Protein AF-A0A2Z3GZR6-F1 (afdb_monomer)

Structure (mmCIF, N/CA/C/O backbone):
data_AF-A0A2Z3GZR6-F1
#
_entry.id   AF-A0A2Z3GZR6-F1
#
loop_
_atom_site.group_PDB
_atom_site.id
_atom_site.type_symbol
_atom_site.label_atom_id
_atom_site.label_alt_id
_atom_site.label_comp_id
_atom_site.label_asym_id
_atom_site.label_entity_id
_atom_site.label_seq_id
_atom_site.pdbx_PDB_ins_code
_atom_site.Cartn_x
_atom_site.Cartn_y
_atom_site.Cartn_z
_atom_site.occupancy
_atom_site.B_iso_or_equiv
_atom_site.auth_seq_id
_atom_site.auth_comp_id
_atom_site.auth_asym_id
_atom_site.auth_atom_id
_atom_site.pdbx_PDB_model_num
ATOM 1 N N . MET A 1 1 ? -7.596 14.899 -12.005 1.00 49.66 1 MET A N 1
ATOM 2 C CA . MET A 1 1 ? -7.681 13.789 -11.028 1.00 49.66 1 MET A CA 1
ATOM 3 C C . MET A 1 1 ? -6.407 13.834 -10.214 1.00 49.66 1 MET A C 1
ATOM 5 O O . MET A 1 1 ? -5.399 14.215 -10.781 1.00 49.66 1 MET A O 1
ATOM 9 N N . SER A 1 2 ? -6.438 13.557 -8.915 1.00 60.50 2 SER A N 1
ATOM 10 C CA . SER A 1 2 ? -5.210 13.517 -8.112 1.00 60.50 2 SER A CA 1
ATOM 11 C C . SER A 1 2 ? -4.447 12.236 -8.436 1.00 60.50 2 SER A C 1
ATOM 13 O O . SER A 1 2 ? -5.013 11.153 -8.305 1.00 60.50 2 SER A O 1
ATOM 15 N N . HIS A 1 3 ? -3.197 12.348 -8.881 1.00 85.19 3 HIS A N 1
ATOM 16 C CA . HIS A 1 3 ? -2.354 11.186 -9.158 1.00 85.19 3 HIS A CA 1
ATOM 17 C C . HIS A 1 3 ? -1.605 10.815 -7.876 1.00 85.19 3 HIS A C 1
ATOM 19 O O . HIS A 1 3 ? -0.880 11.641 -7.322 1.00 85.19 3 HIS A O 1
ATOM 25 N N . PHE A 1 4 ? -1.802 9.589 -7.388 1.00 92.69 4 PHE A N 1
ATOM 26 C CA . PHE A 1 4 ? -1.052 9.054 -6.252 1.00 92.69 4 PHE A CA 1
ATOM 27 C C . PHE A 1 4 ? 0.140 8.245 -6.750 1.00 92.69 4 PHE A C 1
ATOM 29 O O . PHE A 1 4 ? 0.015 7.507 -7.728 1.00 92.69 4 PHE A O 1
ATOM 36 N N . PHE A 1 5 ? 1.287 8.361 -6.089 1.00 93.50 5 PHE A N 1
ATOM 37 C CA . PHE A 1 5 ? 2.493 7.635 -6.478 1.00 93.50 5 PHE A CA 1
ATOM 38 C C . PHE A 1 5 ? 3.405 7.328 -5.288 1.00 93.50 5 PHE A C 1
ATOM 40 O O . PHE A 1 5 ? 3.306 7.947 -4.232 1.00 93.50 5 PHE A O 1
ATOM 47 N N . TYR A 1 6 ? 4.327 6.387 -5.479 1.00 92.50 6 TYR A N 1
ATOM 48 C CA . TYR A 1 6 ? 5.467 6.177 -4.587 1.00 92.50 6 TYR A CA 1
ATOM 49 C C . TYR A 1 6 ? 6.751 6.570 -5.307 1.00 92.50 6 TYR A C 1
ATOM 51 O O . TYR A 1 6 ? 6.985 6.150 -6.444 1.00 92.50 6 TYR A O 1
ATOM 59 N N . SER A 1 7 ? 7.577 7.371 -4.637 1.00 88.56 7 SER A N 1
ATOM 60 C CA . SER A 1 7 ? 8.966 7.620 -5.033 1.00 88.56 7 SER A CA 1
ATOM 61 C C . SER A 1 7 ? 9.903 6.493 -4.585 1.00 88.56 7 SER A C 1
ATOM 63 O O . SER A 1 7 ? 10.883 6.201 -5.266 1.00 88.56 7 SER A O 1
ATOM 65 N N . ASP A 1 8 ? 9.583 5.827 -3.469 1.00 87.31 8 ASP A N 1
ATOM 66 C CA . ASP A 1 8 ? 10.334 4.679 -2.961 1.00 87.31 8 ASP A CA 1
ATOM 67 C C . ASP A 1 8 ? 9.789 3.354 -3.540 1.00 87.31 8 ASP A C 1
ATOM 69 O O . ASP A 1 8 ? 8.670 2.940 -3.200 1.00 87.31 8 ASP A O 1
ATOM 73 N N . PRO A 1 9 ? 10.562 2.641 -4.384 1.00 84.62 9 PRO A N 1
ATOM 74 C CA . PRO A 1 9 ? 10.142 1.359 -4.941 1.00 84.62 9 PRO A CA 1
ATOM 75 C C . PRO A 1 9 ? 9.993 0.260 -3.880 1.00 84.62 9 PRO A C 1
ATOM 77 O O . PRO A 1 9 ? 9.216 -0.670 -4.090 1.00 84.62 9 PRO A O 1
ATOM 80 N N . LEU A 1 10 ? 10.680 0.353 -2.733 1.00 86.25 10 LEU A N 1
ATOM 81 C CA . LEU A 1 10 ? 10.510 -0.601 -1.633 1.00 86.25 10 LEU A CA 1
ATOM 82 C C . LEU A 1 10 ? 9.138 -0.447 -0.978 1.00 86.25 10 LEU A C 1
ATOM 84 O O . LEU A 1 10 ? 8.485 -1.451 -0.688 1.00 86.25 10 LEU A O 1
ATOM 88 N N . ALA A 1 11 ? 8.681 0.792 -0.789 1.00 90.62 11 ALA A N 1
ATOM 89 C CA . ALA A 1 11 ? 7.346 1.068 -0.271 1.00 90.62 11 ALA A CA 1
ATOM 90 C C . ALA A 1 11 ? 6.266 0.584 -1.250 1.00 90.62 11 ALA A C 1
ATOM 92 O O . ALA A 1 11 ? 5.350 -0.135 -0.848 1.00 90.62 11 ALA A O 1
ATOM 93 N N . ALA A 1 12 ? 6.415 0.882 -2.545 1.00 90.94 12 ALA A N 1
ATOM 94 C CA . ALA A 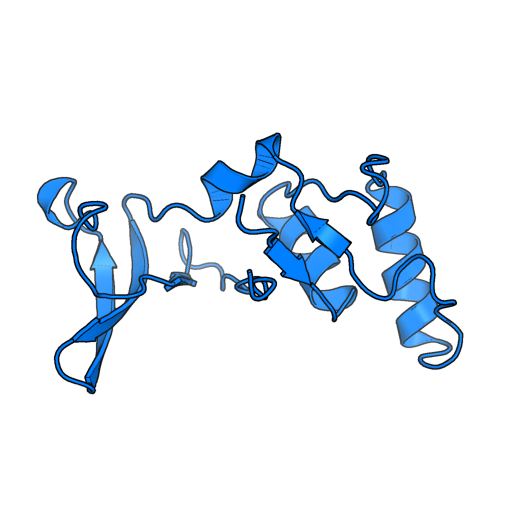1 12 ? 5.496 0.398 -3.578 1.00 90.94 12 ALA A CA 1
ATOM 95 C C . ALA A 1 12 ? 5.408 -1.135 -3.589 1.00 90.94 12 ALA A C 1
ATOM 97 O O . ALA A 1 12 ? 4.318 -1.705 -3.571 1.00 90.94 12 ALA A O 1
ATOM 98 N N . ALA A 1 13 ? 6.555 -1.814 -3.544 1.00 89.06 13 ALA A N 1
ATOM 99 C CA . ALA A 1 13 ? 6.615 -3.266 -3.497 1.00 89.06 13 ALA A CA 1
ATOM 100 C C . ALA A 1 13 ? 5.981 -3.866 -2.245 1.00 89.06 13 ALA A C 1
ATOM 102 O O . ALA A 1 13 ? 5.262 -4.865 -2.322 1.00 89.06 13 ALA A O 1
ATOM 103 N N . TRP A 1 14 ? 6.226 -3.256 -1.085 1.00 91.50 14 TRP A N 1
ATOM 104 C CA . TRP A 1 14 ? 5.588 -3.667 0.157 1.00 91.50 14 TRP A CA 1
ATOM 105 C C . TRP A 1 14 ? 4.065 -3.598 0.031 1.00 91.50 14 TRP A C 1
ATOM 107 O O . TRP A 1 14 ? 3.367 -4.561 0.357 1.00 91.50 14 TRP A O 1
ATOM 117 N N . MET A 1 15 ? 3.553 -2.495 -0.515 1.00 94.62 15 MET A N 1
ATOM 118 C CA . MET A 1 15 ? 2.121 -2.287 -0.712 1.00 94.62 15 MET A CA 1
ATOM 119 C C . MET A 1 15 ? 1.531 -3.249 -1.752 1.00 94.62 15 MET A C 1
ATOM 121 O O . MET A 1 15 ? 0.479 -3.835 -1.494 1.00 94.62 15 MET A O 1
ATOM 125 N N . ALA A 1 16 ? 2.240 -3.514 -2.857 1.00 93.00 16 ALA A N 1
ATOM 126 C CA . ALA A 1 16 ? 1.879 -4.552 -3.827 1.00 93.00 16 ALA A CA 1
ATOM 127 C C . ALA A 1 16 ? 1.762 -5.929 -3.159 1.00 93.00 16 ALA A C 1
ATOM 129 O O . ALA A 1 16 ? 0.828 -6.687 -3.409 1.00 93.00 16 ALA A O 1
ATOM 130 N N . SER A 1 17 ? 2.712 -6.268 -2.283 1.00 91.19 17 SER A N 1
ATOM 131 C CA . SER A 1 17 ? 2.768 -7.591 -1.668 1.00 91.19 17 SER A CA 1
ATOM 132 C C . SER A 1 17 ? 1.735 -7.808 -0.567 1.00 91.19 17 SER A C 1
ATOM 134 O O . SER A 1 17 ? 1.364 -8.958 -0.336 1.00 91.19 17 SER A O 1
ATOM 136 N N . ARG A 1 18 ? 1.343 -6.761 0.165 1.00 94.00 18 ARG A N 1
ATOM 137 C CA . ARG A 1 18 ? 0.440 -6.873 1.324 1.00 94.00 18 ARG A CA 1
ATOM 138 C C . ARG A 1 18 ? -1.015 -6.603 0.984 1.00 94.00 18 ARG A C 1
ATOM 140 O O . ARG A 1 18 ? -1.885 -7.215 1.593 1.00 94.00 18 ARG A O 1
ATOM 147 N N . TYR A 1 19 ? -1.253 -5.704 0.036 1.00 94.31 19 TYR A N 1
ATOM 148 C CA . TYR A 1 19 ? -2.588 -5.211 -0.293 1.00 94.31 19 TYR A CA 1
ATOM 149 C C . TYR A 1 19 ? -2.942 -5.396 -1.770 1.00 94.31 19 TYR A C 1
ATOM 151 O O . TYR A 1 19 ? -3.954 -4.864 -2.206 1.00 94.31 19 TYR A O 1
ATOM 159 N N . GLU A 1 20 ? -2.112 -6.115 -2.535 1.00 93.44 20 GLU A N 1
ATOM 160 C CA . GLU A 1 20 ? -2.329 -6.381 -3.967 1.00 93.44 20 GLU A CA 1
ATOM 161 C C . GLU A 1 20 ? -2.477 -5.097 -4.800 1.00 93.44 20 GLU A C 1
ATOM 163 O O . GLU A 1 20 ? -3.153 -5.065 -5.825 1.00 93.44 20 GLU A O 1
ATOM 168 N N . MET A 1 21 ? -1.816 -4.024 -4.355 1.00 94.75 21 MET A N 1
ATOM 169 C CA . MET A 1 21 ? -1.825 -2.736 -5.039 1.00 94.75 21 MET A CA 1
ATOM 170 C C . MET A 1 21 ? -1.160 -2.852 -6.415 1.00 94.75 21 MET A C 1
ATOM 172 O O . MET A 1 21 ? -0.035 -3.343 -6.539 1.00 94.75 21 MET A O 1
ATOM 176 N N . VAL A 1 22 ? -1.861 -2.374 -7.440 1.00 94.44 22 VAL A N 1
ATOM 177 C CA . VAL A 1 22 ? -1.415 -2.350 -8.834 1.00 94.44 22 VAL A CA 1
ATOM 178 C C . VAL A 1 22 ? -0.818 -0.984 -9.148 1.00 94.44 22 VAL A C 1
ATOM 180 O O . VAL A 1 22 ? -1.343 0.054 -8.737 1.00 94.44 22 VAL A O 1
ATOM 183 N N . PHE A 1 23 ? 0.273 -0.990 -9.909 1.00 92.50 23 PHE A N 1
ATOM 184 C CA . PHE A 1 23 ? 1.009 0.211 -10.278 1.00 92.50 23 PHE A CA 1
ATOM 185 C C . PHE A 1 23 ? 1.031 0.416 -11.787 1.00 92.50 23 PHE A C 1
ATOM 187 O O . PHE A 1 23 ? 0.921 -0.535 -12.561 1.00 92.50 23 PHE A O 1
ATOM 194 N N . CYS A 1 24 ? 1.213 1.662 -12.204 1.00 91.50 24 CYS A N 1
ATOM 195 C CA . CYS A 1 24 ? 1.438 2.035 -13.587 1.00 91.50 24 CYS A CA 1
ATOM 196 C C . CYS A 1 24 ? 2.562 3.071 -13.725 1.00 91.50 24 CYS A C 1
ATOM 198 O O . CYS A 1 24 ? 2.983 3.728 -12.767 1.00 91.50 24 CYS A O 1
ATOM 200 N N . THR A 1 25 ? 3.093 3.188 -14.937 1.00 87.56 25 THR A N 1
ATOM 201 C CA . THR A 1 25 ? 4.050 4.236 -15.302 1.00 87.56 25 THR A CA 1
ATOM 202 C C . THR A 1 25 ? 3.337 5.583 -15.467 1.00 87.56 25 THR A C 1
ATOM 204 O O . THR A 1 25 ? 2.111 5.654 -15.552 1.00 87.56 25 THR A O 1
ATOM 207 N N . ALA A 1 26 ? 4.107 6.665 -15.617 1.00 84.00 26 ALA A N 1
ATOM 208 C CA . ALA A 1 26 ? 3.562 7.985 -15.955 1.00 84.00 26 ALA A CA 1
ATOM 209 C C . ALA A 1 26 ? 2.746 8.002 -17.268 1.00 84.00 26 ALA A C 1
ATOM 211 O O . ALA A 1 26 ? 1.908 8.876 -17.463 1.00 84.00 26 ALA A O 1
ATOM 212 N N . THR A 1 27 ? 2.985 7.046 -18.173 1.00 84.44 27 THR A N 1
ATOM 213 C CA . THR A 1 27 ? 2.239 6.899 -19.432 1.00 84.44 27 THR A CA 1
ATOM 214 C C . THR A 1 27 ? 0.986 6.030 -19.289 1.00 84.44 27 THR A C 1
ATOM 216 O O . THR A 1 27 ? 0.267 5.851 -20.268 1.00 84.44 27 THR A O 1
ATOM 219 N N . GLY A 1 28 ? 0.711 5.496 -18.092 1.00 84.62 28 GLY A N 1
ATOM 220 C CA . GLY A 1 28 ? -0.433 4.629 -17.810 1.00 84.62 28 GLY A CA 1
ATOM 221 C C . GLY A 1 28 ? -0.207 3.148 -18.130 1.00 84.62 28 GLY A C 1
ATOM 222 O O . GLY A 1 28 ? -1.147 2.365 -18.043 1.00 84.62 28 GLY A O 1
ATOM 223 N N . GLU A 1 29 ? 1.017 2.737 -18.478 1.00 88.56 29 GLU A N 1
ATOM 224 C CA . GLU A 1 29 ? 1.337 1.319 -18.692 1.00 88.56 29 GLU A CA 1
ATOM 225 C C . GLU A 1 29 ? 1.306 0.586 -17.349 1.00 88.56 29 GLU A C 1
ATOM 227 O O . GLU A 1 29 ? 2.025 0.976 -16.427 1.00 88.56 29 GLU A O 1
ATOM 232 N N . ILE A 1 30 ? 0.496 -0.470 -17.231 1.00 90.88 30 ILE A N 1
ATOM 233 C CA . ILE A 1 30 ? 0.450 -1.308 -16.027 1.00 90.88 30 ILE A CA 1
ATOM 234 C C . ILE A 1 30 ? 1.811 -1.984 -15.833 1.00 90.88 30 ILE A C 1
ATOM 236 O O . ILE A 1 30 ? 2.401 -2.516 -16.774 1.00 90.88 30 ILE A O 1
ATOM 240 N N . ILE A 1 31 ? 2.307 -1.948 -14.600 1.00 88.38 31 ILE A N 1
ATOM 241 C CA . ILE A 1 31 ? 3.574 -2.553 -14.206 1.00 88.38 31 ILE A CA 1
ATOM 242 C C . ILE A 1 31 ? 3.274 -3.903 -13.566 1.00 88.38 31 ILE A C 1
ATOM 244 O O . ILE A 1 31 ? 2.641 -3.982 -12.512 1.00 88.38 31 ILE A O 1
ATOM 248 N N . ASP A 1 32 ? 3.769 -4.967 -14.190 1.00 87.25 32 ASP A N 1
ATOM 249 C CA . ASP A 1 32 ? 3.654 -6.305 -13.630 1.00 87.25 32 ASP A CA 1
ATOM 250 C C . ASP A 1 32 ? 4.408 -6.431 -12.300 1.00 87.25 32 ASP A C 1
ATOM 252 O O . ASP A 1 32 ? 5.490 -5.872 -12.102 1.00 87.25 32 ASP A O 1
ATOM 256 N N . ARG A 1 33 ? 3.891 -7.280 -11.408 1.00 82.00 33 ARG A N 1
ATOM 257 C CA . ARG A 1 33 ? 4.486 -7.532 -10.087 1.00 82.00 33 ARG A CA 1
ATOM 258 C C . ARG A 1 33 ? 5.957 -7.958 -10.145 1.00 82.00 33 ARG A C 1
ATOM 260 O O . ARG A 1 33 ? 6.752 -7.501 -9.332 1.00 82.00 33 ARG A O 1
ATOM 267 N N . TRP A 1 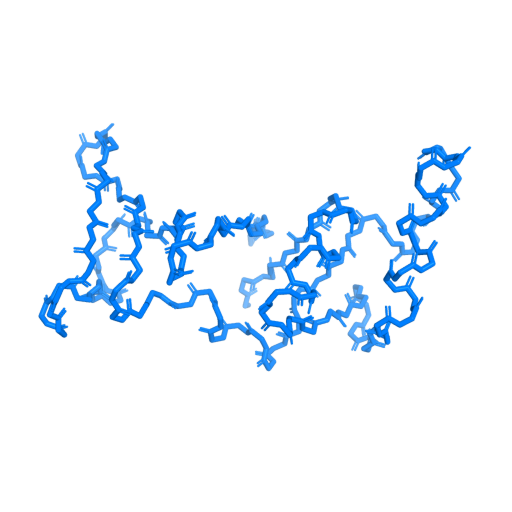34 ? 6.339 -8.774 -11.129 1.00 83.12 34 TRP A N 1
ATOM 268 C CA . TRP A 1 34 ? 7.729 -9.219 -11.286 1.00 83.12 34 TRP A CA 1
ATOM 269 C C . TRP A 1 34 ? 8.689 -8.056 -11.589 1.00 83.12 34 TRP A C 1
ATOM 271 O O . TRP A 1 34 ? 9.854 -8.099 -11.192 1.00 83.12 34 TRP A O 1
ATOM 281 N N . VAL A 1 35 ? 8.211 -6.998 -12.256 1.00 82.12 35 VAL A N 1
ATOM 282 C CA . VAL A 1 35 ? 8.999 -5.784 -12.518 1.00 82.12 35 VAL A CA 1
ATOM 283 C C . VAL A 1 35 ? 9.241 -5.040 -11.212 1.00 82.12 35 VAL A C 1
ATOM 285 O O . VAL A 1 35 ? 10.359 -4.597 -10.963 1.00 82.12 35 VAL A O 1
ATOM 288 N N . ILE A 1 36 ? 8.224 -4.951 -10.353 1.00 79.75 36 ILE A N 1
ATOM 289 C CA . ILE A 1 36 ? 8.341 -4.338 -9.025 1.00 79.75 36 ILE A CA 1
ATOM 290 C C . ILE A 1 36 ? 9.363 -5.099 -8.171 1.00 79.75 36 ILE A C 1
ATOM 292 O O . ILE A 1 36 ? 10.268 -4.486 -7.606 1.00 79.75 36 ILE A O 1
ATOM 296 N N . ASP A 1 37 ? 9.301 -6.431 -8.154 1.00 79.25 37 ASP A N 1
ATOM 297 C CA . ASP A 1 37 ? 10.275 -7.266 -7.440 1.00 79.25 37 ASP A CA 1
ATOM 298 C C . ASP A 1 37 ? 11.702 -7.090 -7.997 1.00 79.25 37 ASP A C 1
ATOM 300 O O . ASP A 1 37 ? 12.684 -7.007 -7.249 1.00 79.25 37 ASP A O 1
ATOM 304 N N . SER A 1 38 ? 11.836 -6.956 -9.319 1.00 80.50 38 SER A N 1
ATOM 305 C CA . SER A 1 38 ? 13.117 -6.658 -9.964 1.00 80.50 38 SER A CA 1
ATOM 306 C C . SER A 1 38 ? 13.643 -5.268 -9.589 1.00 80.50 38 SER A C 1
ATOM 308 O O . SER A 1 38 ? 14.853 -5.110 -9.387 1.00 80.50 38 SER A O 1
ATOM 310 N N . LEU A 1 39 ? 12.768 -4.265 -9.458 1.00 75.50 39 LEU A N 1
ATOM 311 C CA . LEU A 1 39 ? 13.139 -2.916 -9.026 1.00 75.50 39 LEU A CA 1
ATOM 312 C C . LEU A 1 39 ? 13.696 -2.932 -7.605 1.00 75.50 39 LEU A C 1
ATOM 314 O O . LEU A 1 39 ? 14.780 -2.401 -7.404 1.00 75.50 39 LEU A O 1
ATOM 318 N N . ILE A 1 40 ? 13.063 -3.642 -6.664 1.00 74.38 40 ILE A N 1
ATOM 319 C CA . ILE A 1 40 ? 13.592 -3.844 -5.300 1.00 74.38 40 ILE A CA 1
ATOM 320 C C . ILE A 1 40 ? 15.029 -4.364 -5.342 1.00 74.38 40 ILE A C 1
ATOM 322 O O . ILE A 1 40 ? 15.918 -3.828 -4.675 1.00 74.38 40 ILE A O 1
ATOM 326 N N . SER A 1 41 ? 15.257 -5.429 -6.119 1.00 73.38 41 SER A N 1
ATOM 327 C CA . SER A 1 41 ? 16.570 -6.071 -6.201 1.00 73.38 41 SER A CA 1
ATOM 328 C C . SER A 1 41 ? 17.628 -5.120 -6.767 1.00 73.38 41 SER A C 1
ATOM 330 O O . SER A 1 41 ? 18.766 -5.101 -6.299 1.00 73.38 41 SER A O 1
ATOM 332 N N . THR A 1 42 ? 17.235 -4.277 -7.723 1.00 71.81 42 THR A N 1
ATOM 333 C CA . THR A 1 42 ? 18.120 -3.316 -8.378 1.00 71.81 42 THR A CA 1
ATOM 334 C C . THR A 1 42 ? 18.406 -2.131 -7.464 1.00 71.81 42 THR A C 1
ATOM 336 O O . THR A 1 42 ? 19.572 -1.817 -7.257 1.00 71.81 42 THR A O 1
ATOM 339 N N . THR A 1 43 ? 17.388 -1.534 -6.836 1.00 70.62 43 THR A N 1
ATOM 340 C CA . THR A 1 43 ? 17.538 -0.435 -5.869 1.00 70.62 43 THR A CA 1
ATOM 341 C C . THR A 1 43 ? 18.434 -0.833 -4.699 1.00 70.62 43 THR A C 1
ATOM 343 O O . THR A 1 43 ? 19.262 -0.040 -4.259 1.00 70.62 43 THR A O 1
ATOM 346 N N . ARG A 1 44 ? 18.326 -2.078 -4.217 1.00 68.88 44 ARG A N 1
ATOM 347 C CA . ARG A 1 44 ? 19.166 -2.584 -3.123 1.00 68.88 44 ARG A CA 1
ATOM 348 C C . ARG A 1 44 ? 20.640 -2.721 -3.511 1.00 68.88 44 ARG A C 1
ATOM 350 O O . ARG A 1 44 ? 21.505 -2.500 -2.670 1.00 68.88 44 ARG A O 1
ATOM 357 N N . ASN A 1 45 ? 20.917 -3.113 -4.753 1.00 72.25 45 ASN A N 1
ATOM 358 C CA . ASN A 1 45 ? 22.274 -3.395 -5.230 1.00 72.25 45 ASN A CA 1
ATOM 359 C C . ASN A 1 45 ? 22.946 -2.180 -5.890 1.00 72.25 45 ASN A C 1
ATOM 361 O O . ASN A 1 45 ? 24.171 -2.100 -5.918 1.00 72.25 45 ASN A O 1
ATOM 365 N N . ASN A 1 46 ? 22.159 -1.252 -6.432 1.00 70.44 46 ASN A N 1
ATOM 366 C CA . ASN A 1 46 ? 22.619 -0.031 -7.076 1.00 70.44 46 ASN A CA 1
ATOM 367 C C . ASN A 1 46 ? 21.530 1.064 -6.988 1.00 70.44 46 ASN A C 1
ATOM 369 O O . ASN A 1 46 ? 20.733 1.212 -7.920 1.00 70.44 46 ASN A O 1
ATOM 373 N N . PRO A 1 47 ? 21.482 1.840 -5.892 1.00 64.44 47 PRO A N 1
ATOM 374 C CA . PRO A 1 47 ? 20.456 2.865 -5.689 1.00 64.44 47 PRO A CA 1
ATOM 375 C C . PRO A 1 47 ? 20.494 3.988 -6.741 1.00 64.44 47 PRO A C 1
ATOM 377 O O . PRO A 1 47 ? 19.463 4.592 -7.013 1.00 64.44 47 PRO A O 1
ATOM 380 N N . GLU A 1 48 ? 21.639 4.224 -7.392 1.00 64.69 48 GLU A N 1
ATOM 381 C CA . GLU A 1 48 ? 21.779 5.199 -8.488 1.00 64.69 48 GLU A CA 1
ATOM 382 C C . GLU A 1 48 ? 21.383 4.625 -9.865 1.00 64.69 48 GLU A C 1
ATOM 384 O O . GLU A 1 48 ? 21.238 5.361 -10.839 1.00 64.69 48 GLU A O 1
ATOM 389 N N . GLY A 1 49 ? 21.199 3.304 -9.966 1.00 57.59 49 GLY A N 1
ATOM 390 C CA . GLY A 1 49 ? 20.949 2.588 -11.220 1.00 57.59 49 GLY A CA 1
ATOM 391 C C . GLY A 1 49 ? 19.489 2.554 -11.674 1.00 57.59 49 GLY A C 1
ATOM 392 O O . GLY A 1 49 ? 19.204 2.059 -12.768 1.00 57.59 49 GLY A O 1
ATOM 393 N N . VAL A 1 50 ? 18.550 3.060 -10.869 1.00 60.66 50 VAL A N 1
ATOM 394 C CA . VAL A 1 50 ? 17.129 3.109 -11.239 1.00 60.66 50 VAL A CA 1
ATOM 395 C C . VAL A 1 50 ? 16.911 4.274 -12.209 1.00 60.66 50 VAL A C 1
ATOM 397 O O . VAL A 1 50 ? 16.618 5.402 -11.823 1.00 60.66 50 VAL A O 1
ATOM 400 N N . SER A 1 51 ? 17.112 3.994 -13.497 1.00 55.12 51 SER A N 1
ATOM 401 C CA . SER A 1 51 ? 16.882 4.926 -14.606 1.00 55.12 51 SER A CA 1
ATOM 402 C C . SER A 1 51 ? 15.456 5.503 -14.594 1.00 55.12 51 SER A C 1
ATOM 404 O O . SER A 1 51 ? 14.498 4.824 -14.216 1.00 55.12 51 SER A O 1
ATOM 406 N N . GLY A 1 52 ? 15.324 6.749 -15.067 1.00 58.69 52 GLY A N 1
ATOM 407 C CA . GLY A 1 52 ? 14.187 7.667 -14.898 1.00 58.69 52 GLY A CA 1
ATOM 408 C C . GLY A 1 52 ? 12.774 7.186 -15.269 1.00 58.69 52 GLY A C 1
ATOM 409 O O . GLY A 1 52 ? 11.813 7.909 -15.025 1.00 58.69 52 GLY A O 1
ATOM 410 N N . LYS A 1 53 ? 12.606 5.979 -15.831 1.00 57.66 53 LYS A N 1
ATOM 411 C CA . LYS A 1 53 ? 11.286 5.389 -16.128 1.00 57.66 53 LYS A CA 1
ATOM 412 C C . LYS A 1 53 ? 10.527 4.959 -14.860 1.00 57.66 53 LYS A C 1
ATOM 414 O O . LYS A 1 53 ? 9.301 4.929 -14.887 1.00 57.66 53 LYS A O 1
ATOM 419 N N . TYR A 1 54 ? 11.227 4.672 -13.758 1.00 64.88 54 TYR A N 1
ATOM 420 C CA . TYR A 1 54 ? 10.627 4.185 -12.503 1.00 64.88 54 TYR A CA 1
ATOM 421 C C . TYR A 1 54 ? 10.871 5.105 -11.302 1.00 64.88 54 TYR A C 1
ATOM 423 O O . TYR A 1 54 ? 10.784 4.671 -10.159 1.00 64.88 54 TYR A O 1
ATOM 431 N N . THR A 1 55 ? 11.160 6.387 -11.546 1.00 74.62 55 THR A N 1
ATOM 432 C CA . THR A 1 55 ? 11.321 7.390 -10.477 1.00 74.62 55 THR A CA 1
ATOM 433 C C . THR A 1 55 ? 10.020 7.639 -9.711 1.00 74.62 55 THR A C 1
ATOM 435 O O . THR A 1 55 ? 10.051 8.049 -8.556 1.00 74.62 55 THR A O 1
ATOM 438 N N . LYS A 1 56 ? 8.873 7.396 -10.354 1.00 87.31 56 LYS A N 1
ATOM 439 C CA . LYS A 1 56 ? 7.550 7.438 -9.733 1.00 87.31 56 LYS A CA 1
ATOM 440 C C . LYS A 1 56 ? 6.744 6.227 -10.182 1.00 87.31 56 LYS A C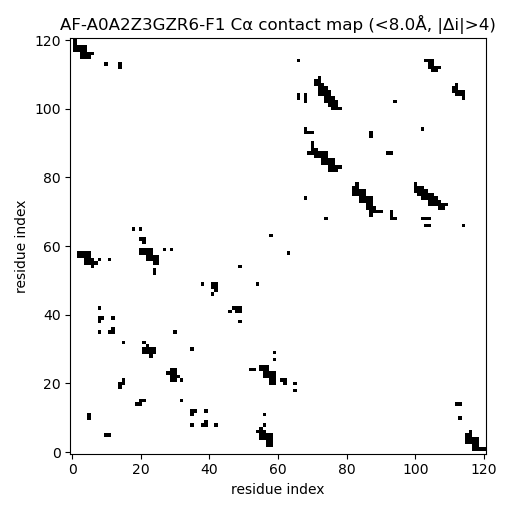 1
ATOM 442 O O . LYS A 1 56 ? 6.569 6.012 -11.382 1.00 87.31 56 LYS A O 1
ATOM 447 N N . LEU A 1 57 ? 6.245 5.462 -9.219 1.00 90.38 57 LEU A N 1
ATOM 448 C CA . LEU A 1 57 ? 5.318 4.357 -9.445 1.00 90.38 57 LEU A CA 1
ATOM 449 C C . LEU A 1 57 ? 3.915 4.843 -9.098 1.00 90.38 57 LEU A C 1
ATOM 451 O O . LEU A 1 57 ? 3.598 5.026 -7.923 1.00 90.38 57 LEU A O 1
ATOM 455 N N . PHE A 1 58 ? 3.097 5.099 -10.115 1.00 92.50 58 PHE A N 1
ATOM 456 C CA . PHE A 1 58 ? 1.749 5.621 -9.921 1.00 92.50 58 PHE A CA 1
ATOM 457 C C . PHE A 1 58 ? 0.807 4.501 -9.499 1.00 92.50 58 PHE A C 1
ATOM 459 O O . PHE A 1 58 ? 0.896 3.386 -10.007 1.00 92.50 58 PHE A O 1
ATOM 466 N N . VAL A 1 59 ? -0.095 4.787 -8.564 1.00 93.75 59 VAL A N 1
ATOM 467 C CA . VAL A 1 59 ? -1.140 3.845 -8.156 1.00 93.75 59 VAL A CA 1
ATOM 468 C C . VAL A 1 59 ? -2.158 3.750 -9.289 1.00 93.75 59 VAL A C 1
ATOM 470 O O . VAL A 1 59 ? -2.697 4.765 -9.733 1.00 93.75 59 VAL A O 1
ATOM 473 N N . HIS A 1 60 ? -2.417 2.535 -9.767 1.00 93.75 60 HIS A N 1
ATOM 474 C CA . HIS A 1 60 ? -3.406 2.305 -10.812 1.00 93.75 60 HIS A CA 1
ATOM 475 C C . HIS A 1 60 ? -4.814 2.648 -10.308 1.00 93.75 60 HIS A C 1
ATOM 477 O O . HIS A 1 60 ? -5.116 2.486 -9.124 1.00 93.75 60 HIS A O 1
ATOM 483 N N . HIS A 1 61 ? -5.698 3.076 -11.214 1.00 90.94 61 HIS A N 1
ATOM 484 C CA . HIS A 1 61 ? -7.070 3.465 -10.874 1.00 90.94 61 HIS A CA 1
ATOM 485 C C . HIS A 1 61 ? -7.812 2.370 -10.088 1.00 90.94 61 HIS A C 1
ATOM 487 O O . HIS A 1 61 ? -8.455 2.651 -9.079 1.00 90.94 61 HIS A O 1
ATOM 493 N N . ASP A 1 62 ? -7.638 1.111 -10.491 1.00 91.69 62 ASP A N 1
ATOM 494 C CA . ASP A 1 62 ? -8.272 -0.042 -9.840 1.00 91.69 62 ASP A CA 1
ATOM 495 C C . ASP A 1 62 ? -7.785 -0.286 -8.412 1.00 91.69 62 ASP A C 1
ATOM 497 O O . ASP A 1 62 ? -8.376 -1.086 -7.710 1.00 91.69 62 ASP A O 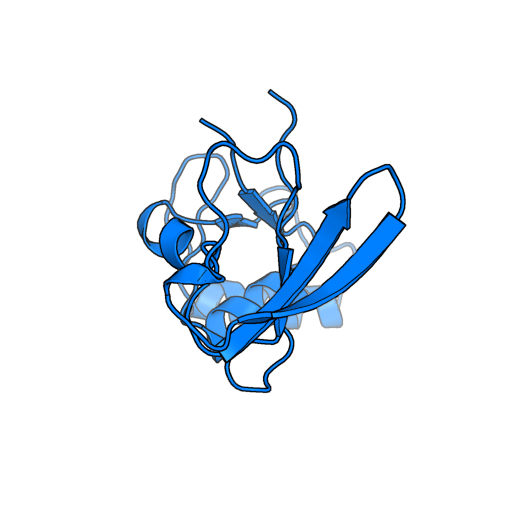1
ATOM 501 N N . SER A 1 63 ? -6.720 0.374 -7.959 1.00 94.00 63 SER A N 1
ATOM 502 C CA . SER A 1 63 ? -6.209 0.267 -6.590 1.00 94.00 63 SER A CA 1
ATOM 503 C C . SER A 1 63 ? -6.498 1.499 -5.738 1.00 94.00 63 SER A C 1
ATOM 505 O O . SER A 1 63 ? -6.143 1.512 -4.562 1.00 94.00 63 SER A O 1
ATOM 507 N N . LEU A 1 64 ? -7.161 2.527 -6.280 1.00 91.56 64 LEU A N 1
ATOM 508 C CA . LEU A 1 64 ? -7.463 3.747 -5.526 1.00 91.56 64 LEU A CA 1
ATOM 509 C C . LEU A 1 64 ? -8.396 3.489 -4.340 1.00 91.56 64 LEU A C 1
ATOM 511 O O . LEU A 1 64 ? -8.225 4.119 -3.300 1.00 91.56 64 LEU A O 1
ATOM 515 N N . PHE A 1 65 ? -9.299 2.509 -4.446 1.00 90.50 65 PHE A N 1
ATOM 516 C CA . PHE A 1 65 ? -10.174 2.109 -3.338 1.00 90.50 65 PHE A CA 1
ATOM 517 C C . PHE A 1 65 ? -9.384 1.621 -2.109 1.00 90.50 65 PHE A C 1
ATOM 519 O O . PHE A 1 65 ? -9.867 1.706 -0.985 1.00 90.50 65 PHE A O 1
ATOM 526 N N . LEU A 1 66 ? -8.145 1.137 -2.287 1.00 93.31 66 LEU A N 1
ATOM 527 C CA . LEU A 1 66 ? -7.294 0.725 -1.167 1.00 93.31 66 LEU A CA 1
ATOM 528 C C . LEU A 1 66 ? -6.864 1.911 -0.302 1.00 93.31 66 LEU A C 1
ATOM 530 O O . LEU A 1 66 ? -6.496 1.701 0.852 1.00 93.31 66 LEU A O 1
ATOM 534 N N . LEU A 1 67 ? -6.896 3.128 -0.842 1.00 91.75 67 LEU A N 1
ATOM 535 C CA . LEU A 1 67 ? -6.600 4.351 -0.104 1.00 91.75 67 LEU A CA 1
ATOM 536 C C . LEU A 1 67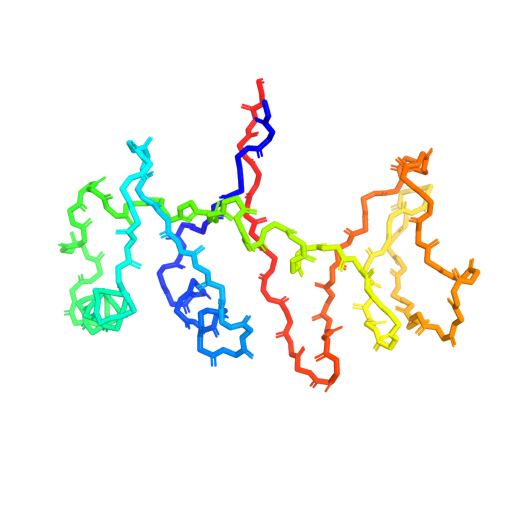 ? -7.821 4.845 0.681 1.00 91.75 67 LEU A C 1
ATOM 538 O O . LEU A 1 67 ? -7.692 5.740 1.504 1.00 91.75 67 LEU A O 1
ATOM 542 N N . GLU A 1 68 ? -9.008 4.289 0.470 1.00 90.06 68 GLU A N 1
ATOM 543 C CA . GLU A 1 68 ? -10.190 4.698 1.223 1.00 90.06 68 GLU A CA 1
ATOM 544 C C . GLU A 1 68 ? -10.201 4.002 2.590 1.00 90.06 68 GLU A C 1
ATOM 546 O O . GLU A 1 68 ? -10.001 2.785 2.645 1.00 90.06 68 GLU A O 1
ATOM 551 N N . PRO A 1 69 ? -10.397 4.735 3.703 1.00 90.50 69 PRO A N 1
ATOM 552 C CA . PRO A 1 69 ? -10.516 4.126 5.023 1.00 90.50 69 PRO A CA 1
ATOM 553 C C . PRO A 1 69 ? -11.684 3.138 5.095 1.00 90.50 69 PRO A C 1
ATOM 555 O O . PRO A 1 69 ? -12.775 3.423 4.602 1.00 90.50 69 PRO A O 1
ATOM 558 N N . ILE A 1 70 ? -11.471 2.000 5.753 1.00 90.75 70 ILE A N 1
ATOM 559 C CA . ILE A 1 70 ? -12.496 0.975 5.989 1.00 90.75 70 ILE A CA 1
ATOM 560 C C . ILE A 1 70 ? -12.618 0.645 7.480 1.00 90.75 70 ILE A C 1
ATOM 562 O O . ILE A 1 70 ? -11.807 1.061 8.309 1.00 90.75 70 ILE A O 1
ATOM 566 N N . LEU A 1 71 ? -13.644 -0.133 7.829 1.00 91.88 71 LEU A N 1
ATOM 567 C CA . LEU A 1 71 ? -13.845 -0.615 9.193 1.00 91.88 71 LEU A CA 1
ATOM 568 C C . LEU A 1 71 ? -12.592 -1.341 9.713 1.00 91.88 71 LEU A C 1
ATOM 570 O O . LEU A 1 71 ? -12.005 -2.160 9.008 1.00 91.88 71 LEU A O 1
ATOM 574 N N . ASN A 1 72 ? -12.238 -1.080 10.972 1.00 91.81 72 ASN A N 1
ATOM 575 C CA . ASN A 1 72 ? -11.049 -1.563 11.681 1.00 91.81 72 ASN A CA 1
ATOM 576 C C . ASN A 1 72 ? -9.704 -0.956 11.261 1.00 91.81 72 ASN A C 1
ATOM 578 O O . ASN A 1 72 ? -8.690 -1.305 11.881 1.00 91.81 72 ASN A O 1
ATOM 582 N N . ASP A 1 73 ? -9.665 -0.038 10.295 1.00 94.44 73 ASP A N 1
ATOM 583 C CA . ASP A 1 73 ? -8.453 0.735 10.031 1.00 94.44 73 ASP A CA 1
ATOM 584 C C . ASP A 1 73 ? -8.109 1.630 11.228 1.00 94.44 73 ASP A C 1
ATOM 586 O O . ASP A 1 73 ? -8.979 2.125 11.951 1.00 94.44 73 ASP A O 1
ATOM 590 N N . VAL A 1 74 ? -6.815 1.853 11.424 1.00 93.88 74 VAL A N 1
ATOM 591 C CA . VAL A 1 74 ? -6.291 2.927 12.264 1.00 93.88 74 VAL A CA 1
ATOM 592 C C . VAL A 1 74 ? -5.913 4.064 11.332 1.00 93.88 74 VAL A C 1
ATOM 594 O O . VAL A 1 74 ? -5.122 3.858 10.411 1.00 93.88 74 VAL A O 1
ATOM 597 N N . ILE A 1 75 ? -6.457 5.254 11.559 1.00 92.12 75 ILE A N 1
ATOM 598 C CA . ILE A 1 75 ? -6.213 6.427 10.721 1.00 92.12 75 ILE A CA 1
ATOM 599 C C . ILE A 1 75 ? -5.589 7.568 11.519 1.00 92.12 75 ILE A C 1
ATOM 601 O O . ILE A 1 75 ? -5.858 7.736 12.709 1.00 92.12 75 ILE A O 1
ATOM 605 N N . TRP A 1 76 ? -4.783 8.367 10.828 1.00 90.06 76 TRP A N 1
ATOM 606 C CA . TRP A 1 76 ? -4.381 9.701 11.245 1.00 90.06 76 TRP A CA 1
ATOM 607 C C . TRP A 1 76 ? -5.394 10.705 10.716 1.00 90.06 76 TRP A C 1
ATOM 609 O O . TRP A 1 76 ? -5.684 10.719 9.515 1.00 90.06 76 TRP A O 1
ATOM 619 N N . THR A 1 77 ? -5.887 11.563 11.597 1.00 84.56 77 THR A N 1
ATOM 620 C CA . THR A 1 77 ? -6.745 12.691 11.247 1.00 84.56 77 THR A CA 1
ATOM 621 C C . THR A 1 77 ? -6.069 13.985 11.683 1.00 84.56 77 THR A C 1
ATOM 623 O O . THR A 1 77 ? -5.298 14.012 12.645 1.00 84.56 77 THR A O 1
ATOM 626 N N . VAL A 1 78 ? -6.328 15.066 10.949 1.00 79.88 78 VAL A N 1
ATOM 627 C CA . VAL A 1 78 ? -5.923 16.412 11.362 1.00 79.88 78 VAL A CA 1
ATOM 628 C C . VAL A 1 78 ? -7.178 17.205 11.673 1.00 79.88 78 VAL A C 1
ATOM 630 O O . VAL A 1 78 ? -7.966 17.503 10.772 1.00 79.88 78 VAL A O 1
ATOM 633 N N . ARG A 1 79 ? -7.360 17.564 12.942 1.00 74.19 79 ARG A N 1
ATOM 634 C CA . ARG A 1 79 ? -8.479 18.379 13.411 1.00 74.19 79 ARG A CA 1
ATOM 635 C C . ARG A 1 79 ? -7.936 19.613 14.110 1.00 74.19 79 ARG A C 1
ATOM 637 O O . ARG A 1 79 ? -7.164 19.504 15.053 1.00 74.19 79 ARG A O 1
ATOM 644 N N . GLU A 1 80 ? -8.303 20.792 13.606 1.00 78.81 80 GLU A N 1
ATOM 645 C CA . GLU A 1 80 ? -7.905 22.082 14.200 1.00 78.81 80 GLU A CA 1
ATOM 646 C C . GLU A 1 80 ? -6.375 22.241 14.379 1.00 78.81 80 GLU A C 1
ATOM 648 O O . GLU A 1 80 ? -5.907 22.938 15.272 1.00 78.81 80 GLU A O 1
ATOM 653 N N . GLY A 1 81 ? -5.581 21.597 13.512 1.00 78.25 81 GLY A N 1
ATOM 654 C CA . GLY A 1 81 ? -4.113 21.624 13.562 1.00 78.25 81 GLY A CA 1
ATOM 655 C C . GLY A 1 81 ? -3.469 20.564 14.465 1.00 78.25 81 GLY A C 1
ATOM 656 O O . GLY A 1 81 ? -2.242 20.482 14.507 1.00 78.25 81 GLY A O 1
ATOM 657 N N . PHE A 1 82 ? -4.262 19.730 15.139 1.00 78.31 82 PHE A N 1
ATOM 658 C CA . PHE A 1 82 ? -3.785 18.608 15.945 1.00 78.31 82 PHE A CA 1
ATOM 659 C C . PHE A 1 82 ? -3.907 17.289 15.185 1.00 78.31 82 PHE A C 1
ATOM 661 O O . PHE A 1 82 ? -4.876 17.068 14.459 1.00 78.31 82 PHE A O 1
ATOM 668 N N . TYR A 1 83 ? -2.910 16.421 15.365 1.00 82.12 83 TYR A N 1
ATOM 669 C CA . TYR A 1 83 ? -2.921 15.061 14.837 1.00 82.12 83 TYR A CA 1
ATOM 670 C C . TYR A 1 83 ? -3.576 14.131 15.852 1.00 82.12 83 TYR A C 1
ATOM 672 O O . TYR A 1 83 ? -3.095 14.015 16.980 1.00 82.12 83 TYR A O 1
ATOM 680 N N . GLU A 1 84 ? -4.632 13.445 15.440 1.00 86.75 84 GLU A N 1
ATOM 681 C CA . GLU A 1 84 ? -5.290 12.416 16.239 1.00 86.75 84 GLU A CA 1
ATOM 682 C C . GLU A 1 84 ? -5.159 11.060 15.544 1.00 86.75 84 GLU A C 1
ATOM 684 O O . GLU A 1 84 ? -5.204 10.958 14.316 1.00 86.75 84 GLU A O 1
ATOM 689 N N . VAL A 1 85 ? -4.978 10.010 16.345 1.00 88.56 85 VAL A N 1
ATOM 690 C CA . VAL A 1 85 ? -4.993 8.622 15.879 1.00 88.56 85 VAL A CA 1
ATOM 691 C C . VAL A 1 85 ? -6.258 7.978 16.403 1.00 88.56 85 VAL A C 1
ATOM 693 O O . VAL A 1 85 ? -6.482 7.951 17.613 1.00 88.56 85 VAL A O 1
ATOM 696 N N . GLN A 1 86 ? -7.062 7.425 15.504 1.00 90.56 86 GLN A N 1
ATOM 697 C CA . GLN A 1 86 ? -8.284 6.726 15.878 1.00 90.56 86 GLN A CA 1
ATOM 698 C C . GLN A 1 86 ? -8.432 5.419 15.112 1.00 90.56 86 GLN A C 1
ATOM 700 O O . GLN A 1 86 ? -7.985 5.295 13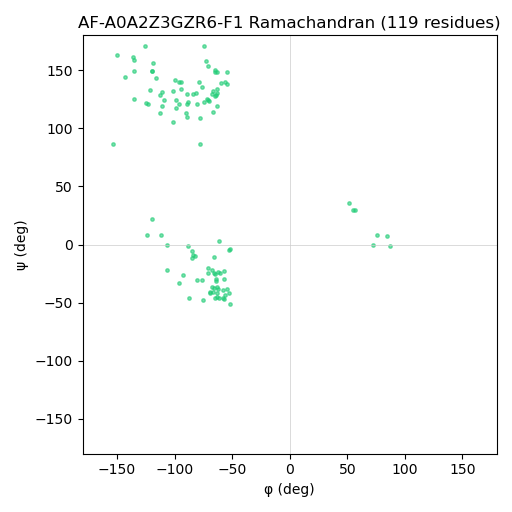.972 1.00 90.56 86 GLN A O 1
ATOM 705 N N . ARG A 1 87 ? -9.081 4.444 15.748 1.00 90.62 87 ARG A N 1
ATOM 706 C CA . ARG A 1 87 ? -9.535 3.220 15.089 1.00 90.62 87 ARG A CA 1
ATOM 707 C C . ARG A 1 87 ? -10.983 3.408 14.655 1.00 90.62 87 ARG A C 1
ATOM 709 O O . ARG A 1 87 ? -11.794 3.858 15.457 1.00 90.62 87 ARG A O 1
ATOM 716 N N . ILE A 1 88 ? -11.291 3.035 13.420 1.00 88.12 88 ILE A N 1
ATOM 717 C CA . ILE A 1 88 ? -12.656 3.041 12.887 1.00 88.12 88 ILE A CA 1
ATOM 718 C C . ILE A 1 88 ? -13.373 1.805 13.433 1.00 88.12 88 ILE A C 1
ATOM 720 O O . ILE A 1 88 ? -13.037 0.682 13.051 1.00 88.12 88 ILE A O 1
ATOM 724 N N . CYS A 1 89 ? -14.322 2.001 14.346 1.00 87.44 89 CYS A N 1
ATOM 725 C CA . CYS A 1 89 ? -15.024 0.915 15.035 1.00 87.44 89 CYS A CA 1
ATOM 726 C C . CYS A 1 89 ? -16.463 0.733 14.535 1.00 87.44 89 CYS A C 1
ATOM 728 O O . CYS A 1 89 ? -17.015 -0.357 14.679 1.00 87.44 89 CYS A O 1
ATOM 730 N N . ASP A 1 90 ? -17.047 1.767 13.929 1.00 82.69 90 ASP A N 1
ATOM 731 C CA . ASP A 1 90 ? -18.378 1.749 13.324 1.00 82.69 90 ASP A CA 1
ATOM 732 C C . ASP A 1 90 ? -18.372 2.440 11.944 1.00 82.69 90 ASP A C 1
ATOM 734 O O . ASP A 1 90 ? -17.517 3.268 11.634 1.00 82.69 90 ASP A O 1
ATOM 738 N N . VAL A 1 91 ? -19.358 2.127 11.104 1.00 76.44 91 VAL A N 1
ATOM 739 C CA . VAL A 1 91 ? -19.639 2.802 9.827 1.00 76.44 91 VAL A CA 1
ATOM 740 C C . VAL A 1 91 ? -19.875 4.300 10.043 1.00 76.44 91 VAL A C 1
ATOM 742 O O . VAL A 1 91 ? -19.544 5.100 9.173 1.00 76.44 91 VAL A O 1
ATOM 745 N N . TYR A 1 92 ? -20.396 4.697 11.207 1.00 76.06 92 TYR A N 1
ATOM 746 C CA . TYR A 1 92 ? -20.556 6.108 11.574 1.00 76.06 92 TYR A CA 1
ATOM 747 C C . TYR A 1 92 ? -19.230 6.830 11.865 1.00 76.06 92 TYR A C 1
ATOM 749 O O . TYR A 1 92 ? -19.191 8.057 11.779 1.00 76.06 92 TYR A O 1
ATOM 757 N N . ASP A 1 93 ? -18.155 6.091 12.161 1.00 73.25 93 ASP A N 1
ATOM 758 C CA . ASP A 1 93 ? -16.806 6.640 12.345 1.00 73.25 93 ASP A CA 1
ATOM 759 C C . ASP A 1 93 ? -16.070 6.817 11.009 1.00 73.25 93 ASP A C 1
ATOM 761 O O . ASP A 1 93 ? -14.980 7.399 10.973 1.00 73.25 93 ASP A O 1
ATOM 765 N N . LEU A 1 94 ? -16.630 6.302 9.903 1.00 76.06 94 LEU A N 1
ATOM 766 C CA . LEU A 1 94 ? -16.030 6.481 8.590 1.00 76.06 94 LEU A CA 1
ATOM 767 C C . LEU A 1 94 ? -16.016 7.970 8.242 1.00 76.06 94 LEU A C 1
ATOM 769 O O . LEU A 1 94 ? -17.043 8.653 8.335 1.00 76.06 94 LEU A O 1
ATOM 773 N N . PRO A 1 95 ? -14.864 8.493 7.806 1.00 72.12 95 PRO A N 1
ATOM 774 C CA . PRO A 1 95 ? -14.777 9.887 7.444 1.00 72.12 95 PRO A CA 1
ATOM 775 C C . PRO A 1 95 ? -15.692 10.188 6.260 1.00 72.12 95 PRO A C 1
ATOM 777 O O . PRO A 1 95 ? -15.528 9.664 5.161 1.00 72.12 95 PRO A O 1
ATOM 780 N N . VAL A 1 96 ? -16.658 11.078 6.479 1.00 68.56 96 VAL A N 1
ATOM 781 C CA . VAL A 1 96 ? -17.498 11.596 5.400 1.00 68.56 96 VAL A CA 1
ATOM 782 C C . VAL A 1 96 ? -16.607 12.430 4.477 1.00 68.56 96 VAL A C 1
ATOM 784 O O . VAL A 1 96 ? -15.882 13.308 4.959 1.00 68.56 96 VAL A O 1
ATOM 787 N N . HIS A 1 97 ? -16.705 12.203 3.161 1.00 56.97 97 HIS A N 1
ATOM 788 C CA . HIS A 1 97 ? -15.909 12.843 2.094 1.00 56.97 97 HIS A CA 1
ATOM 789 C C . HIS A 1 97 ? -15.868 14.392 2.105 1.00 56.97 97 HIS A C 1
ATOM 791 O O . HIS A 1 97 ? -15.146 14.986 1.312 1.00 56.97 97 HIS A O 1
ATOM 797 N N . ASN A 1 98 ? -16.607 15.055 3.002 1.00 46.19 98 ASN A N 1
ATOM 798 C CA . ASN A 1 98 ? -16.712 16.512 3.125 1.00 46.19 98 ASN A CA 1
ATOM 799 C C . ASN A 1 98 ? -16.078 17.097 4.398 1.00 46.19 98 ASN A C 1
ATOM 801 O O . ASN A 1 98 ? -16.254 18.284 4.674 1.00 46.19 98 ASN A O 1
ATOM 805 N N . THR A 1 99 ? -15.359 16.307 5.195 1.00 52.62 99 THR A N 1
ATOM 806 C CA . THR A 1 99 ? -14.594 16.868 6.316 1.00 52.62 99 THR A CA 1
ATOM 807 C C . THR A 1 99 ? -13.245 17.370 5.806 1.00 52.62 99 THR A C 1
ATOM 809 O O . THR A 1 99 ? -12.528 16.645 5.129 1.00 52.62 99 THR A O 1
ATOM 812 N N . TRP A 1 100 ? -12.870 18.611 6.133 1.00 49.06 100 TRP A N 1
ATOM 813 C CA . TRP A 1 100 ? -11.564 19.210 5.790 1.00 49.06 100 TRP A CA 1
ATOM 814 C C . TRP A 1 100 ? -10.349 18.475 6.391 1.00 49.06 100 TRP A C 1
ATOM 816 O O . TRP A 1 100 ? -9.213 18.924 6.248 1.00 49.06 100 TRP A O 1
ATOM 826 N N . ALA A 1 101 ? -10.584 17.362 7.084 1.00 58.84 101 ALA A N 1
ATOM 827 C CA . ALA A 1 101 ? -9.561 16.503 7.633 1.00 58.84 101 ALA A CA 1
ATOM 828 C C . ALA A 1 101 ? -9.026 15.582 6.529 1.00 58.84 101 ALA A C 1
ATOM 830 O O . ALA A 1 101 ? -9.756 14.795 5.930 1.00 58.84 101 ALA A O 1
ATOM 831 N N . LEU A 1 102 ? -7.724 15.673 6.270 1.00 65.38 102 LEU A N 1
ATOM 832 C CA . LEU A 1 102 ? -7.000 14.632 5.551 1.00 65.38 102 LEU A CA 1
ATOM 833 C C . LEU A 1 102 ? -6.975 13.384 6.435 1.00 65.38 102 LEU A C 1
ATOM 835 O O . LEU A 1 102 ? -6.354 13.395 7.498 1.00 65.38 102 LEU A O 1
ATOM 839 N N . HIS A 1 103 ? -7.642 12.326 5.984 1.00 78.81 103 HIS A N 1
ATOM 840 C CA . HIS A 1 103 ? -7.609 11.015 6.626 1.00 78.81 103 HIS A CA 1
ATOM 841 C C . HIS A 1 103 ? -6.571 10.159 5.915 1.00 78.81 103 HIS A C 1
ATOM 843 O O . HIS A 1 103 ? -6.668 9.944 4.707 1.00 78.81 103 HIS A O 1
ATOM 849 N N . ARG A 1 104 ? -5.559 9.692 6.647 1.00 88.69 104 ARG A N 1
ATOM 850 C CA . ARG A 1 104 ? -4.551 8.763 6.118 1.00 88.69 104 ARG A CA 1
ATOM 851 C C . ARG A 1 104 ? -4.551 7.495 6.943 1.00 88.69 104 ARG A C 1
ATOM 853 O O . ARG A 1 104 ? -4.514 7.561 8.167 1.00 88.69 104 ARG A O 1
ATOM 860 N N . ILE A 1 105 ? -4.555 6.348 6.282 1.00 92.50 105 ILE A N 1
ATOM 861 C CA . ILE A 1 105 ? -4.479 5.057 6.964 1.00 92.50 105 ILE A CA 1
ATOM 862 C C . ILE A 1 105 ? -3.069 4.897 7.538 1.00 92.50 105 ILE A C 1
ATOM 864 O O . ILE A 1 105 ? -2.079 5.017 6.820 1.00 92.50 105 ILE A O 1
ATOM 868 N N . ALA A 1 106 ? -2.998 4.650 8.842 1.00 93.00 106 ALA A N 1
ATOM 869 C CA . ALA A 1 106 ? -1.794 4.263 9.565 1.00 93.00 106 ALA A CA 1
ATOM 870 C C . ALA A 1 106 ? -1.610 2.743 9.525 1.00 93.00 106 ALA A C 1
ATOM 872 O O . ALA A 1 106 ? -0.521 2.236 9.257 1.00 93.00 106 ALA A O 1
ATOM 873 N N . GLU A 1 107 ? -2.699 2.018 9.790 1.00 95.50 107 GLU A N 1
ATOM 874 C CA . GLU A 1 107 ? -2.732 0.562 9.837 1.00 95.50 107 GLU A CA 1
ATOM 875 C C . GLU A 1 107 ? -4.048 0.041 9.272 1.00 95.50 107 GLU A C 1
ATOM 877 O O . GLU A 1 107 ? -5.113 0.600 9.534 1.00 95.50 107 GLU A O 1
ATOM 882 N N . ARG A 1 108 ? -3.981 -1.091 8.578 1.00 94.50 108 ARG A N 1
ATOM 883 C CA . ARG A 1 108 ? -5.142 -1.846 8.112 1.00 94.50 108 ARG A CA 1
ATOM 884 C C . ARG A 1 108 ? -5.037 -3.275 8.607 1.00 94.50 108 ARG A C 1
ATOM 886 O O . ARG A 1 108 ? -4.050 -3.954 8.337 1.00 94.50 108 ARG A O 1
ATOM 893 N N . ASN A 1 109 ? -6.040 -3.736 9.355 1.00 91.00 109 ASN A N 1
ATOM 894 C CA . ASN A 1 109 ? -6.050 -5.075 9.964 1.00 91.00 109 ASN A CA 1
ATOM 895 C C . ASN A 1 109 ? -4.769 -5.398 10.770 1.00 91.00 109 ASN A C 1
ATOM 897 O O . ASN A 1 109 ? -4.284 -6.527 10.755 1.00 91.00 109 ASN A O 1
ATOM 901 N N . GLY A 1 110 ? -4.198 -4.395 11.450 1.00 92.50 110 GLY A N 1
ATOM 902 C CA . GLY A 1 110 ? -2.962 -4.535 12.234 1.00 92.50 110 GLY A CA 1
ATOM 903 C C . GLY A 1 110 ? -1.672 -4.599 11.405 1.00 92.50 110 GLY A C 1
ATOM 904 O O . GLY A 1 110 ? -0.607 -4.868 11.956 1.00 92.50 110 GLY A O 1
ATOM 905 N N . ILE A 1 111 ? -1.745 -4.367 10.092 1.00 94.62 111 ILE A N 1
ATOM 906 C CA . ILE A 1 111 ? -0.583 -4.252 9.208 1.00 94.62 111 ILE A CA 1
ATOM 907 C C . ILE A 1 111 ? -0.331 -2.761 8.944 1.00 94.62 111 ILE A C 1
ATOM 909 O O . ILE A 1 111 ? -1.272 -2.049 8.586 1.00 94.62 111 ILE A O 1
ATOM 913 N N . PRO A 1 112 ? 0.915 -2.269 9.069 1.00 94.56 112 PRO A N 1
ATOM 914 C CA . PRO A 1 112 ? 1.245 -0.897 8.704 1.00 94.56 112 PRO A CA 1
ATOM 915 C C . PRO A 1 112 ? 0.872 -0.584 7.252 1.00 94.56 112 PRO A C 1
ATOM 917 O O . PRO A 1 112 ? 1.077 -1.403 6.346 1.00 94.56 112 PRO A O 1
ATOM 920 N N . PHE A 1 113 ? 0.338 0.611 7.030 1.00 94.69 113 PHE A N 1
ATOM 921 C CA . PHE A 1 113 ? -0.038 1.110 5.715 1.00 94.69 113 PHE A CA 1
ATOM 922 C C . PHE A 1 113 ? 0.901 2.252 5.319 1.00 94.69 113 PHE A C 1
ATOM 924 O O . PHE A 1 113 ? 0.993 3.267 6.006 1.00 94.69 113 PHE A O 1
ATOM 931 N N . MET A 1 114 ? 1.632 2.087 4.216 1.00 94.62 114 MET A N 1
ATOM 932 C CA . MET A 1 114 ? 2.520 3.128 3.697 1.00 94.62 114 MET A CA 1
ATOM 933 C C . MET A 1 114 ? 1.710 4.000 2.746 1.00 94.62 114 MET A C 1
ATOM 935 O O . MET A 1 114 ? 1.300 3.533 1.693 1.00 94.62 114 MET A O 1
ATOM 939 N N . TRP A 1 115 ? 1.424 5.241 3.131 1.00 92.69 115 TRP A N 1
ATOM 940 C CA . TRP A 1 115 ? 0.582 6.126 2.326 1.00 92.69 115 TRP A CA 1
ATOM 941 C C . TRP A 1 115 ? 1.342 6.693 1.112 1.00 92.69 115 TRP A C 1
ATOM 943 O O . TRP A 1 115 ? 2.473 7.151 1.297 1.00 92.69 115 TRP A O 1
ATOM 953 N N . PRO A 1 116 ? 0.753 6.716 -0.102 1.00 93.44 116 PRO A N 1
ATOM 954 C CA . PRO A 1 116 ? 1.408 7.284 -1.278 1.00 93.44 116 PRO A CA 1
ATOM 955 C C . PRO A 1 116 ? 1.476 8.816 -1.227 1.00 93.44 116 PRO A C 1
ATOM 957 O O . PRO A 1 116 ? 0.671 9.491 -0.578 1.00 93.44 116 PRO A O 1
ATOM 960 N N . GLU A 1 117 ? 2.414 9.380 -1.976 1.00 92.50 117 GLU A N 1
ATOM 961 C CA . GLU A 1 117 ? 2.459 10.808 -2.268 1.00 92.50 117 GLU A CA 1
ATOM 962 C C . GLU A 1 117 ? 1.322 11.194 -3.219 1.00 92.50 117 GLU A C 1
ATOM 964 O O . GLU A 1 117 ? 0.846 10.378 -4.009 1.00 92.50 117 GLU A O 1
ATOM 969 N N . GLN A 1 118 ? 0.890 12.451 -3.150 1.00 89.88 118 GLN A N 1
ATOM 970 C CA . GLN A 1 118 ? -0.117 13.018 -4.042 1.00 89.88 118 GLN A CA 1
ATOM 971 C C .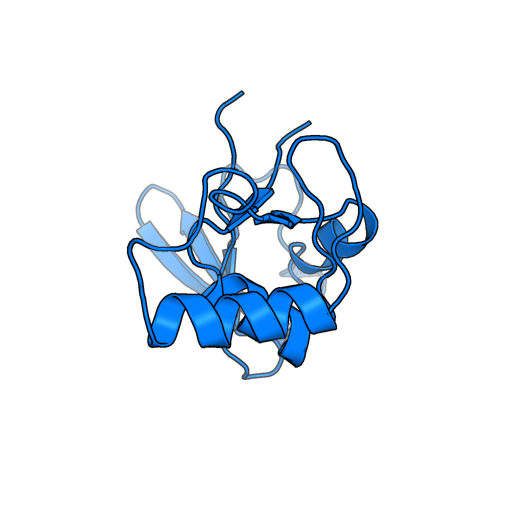 GLN A 1 118 ? 0.546 14.077 -4.922 1.00 89.88 118 GLN A C 1
ATOM 973 O O . GLN A 1 1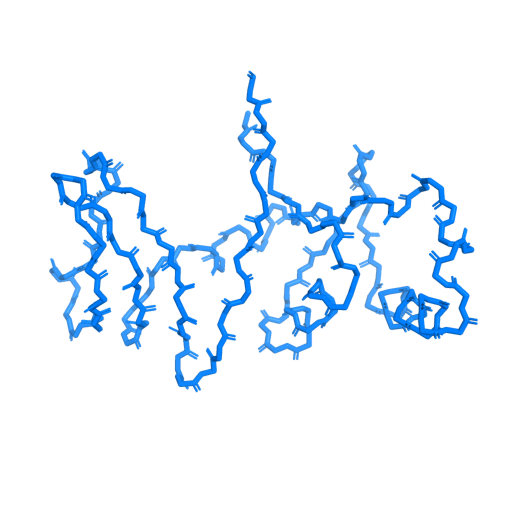18 ? 1.211 14.980 -4.413 1.00 89.88 118 GLN A O 1
ATOM 978 N N . GLU A 1 119 ? 0.366 13.983 -6.236 1.00 84.56 119 GLU A N 1
ATOM 979 C CA . GLU A 1 119 ? 0.838 15.003 -7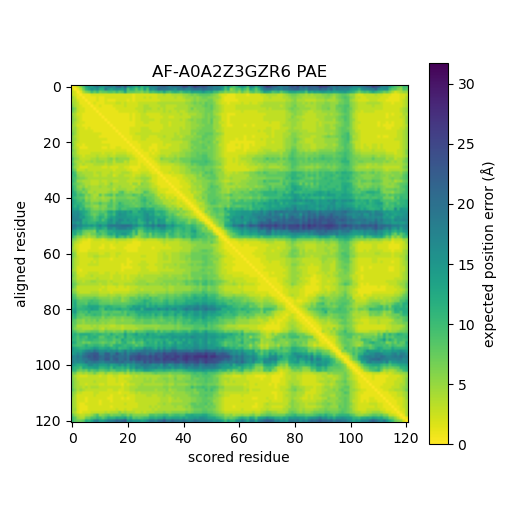.168 1.00 84.56 119 GLU A CA 1
ATOM 980 C C . GLU A 1 119 ? 0.043 16.303 -6.975 1.00 84.56 119 GLU A C 1
ATOM 982 O O . GLU A 1 119 ? -1.190 16.284 -6.909 1.00 84.56 119 GLU A O 1
ATOM 987 N N . ALA A 1 120 ? 0.754 17.426 -6.836 1.00 73.00 120 ALA A N 1
ATOM 988 C CA . ALA A 1 120 ? 0.130 18.742 -6.770 1.00 73.00 120 ALA A CA 1
ATOM 989 C C . ALA A 1 120 ? -0.560 19.037 -8.111 1.00 73.00 120 ALA A C 1
ATOM 991 O O . ALA A 1 120 ? 0.057 18.874 -9.163 1.00 73.00 120 ALA A O 1
ATOM 992 N N . ALA A 1 121 ? -1.840 19.413 -8.046 1.00 58.41 121 ALA A N 1
ATOM 993 C CA . ALA A 1 121 ? -2.644 19.787 -9.208 1.00 58.41 121 ALA A CA 1
ATOM 994 C C . ALA A 1 121 ? -2.217 21.135 -9.805 1.00 58.41 121 ALA A C 1
ATOM 996 O O . ALA A 1 121 ? -1.758 22.005 -9.027 1.00 58.41 121 ALA A O 1
#

Radius of gyration: 15.68 Å; Cα contacts (8 Å, |Δi|>4): 186; chains: 1; bounding box: 43×31×36 Å

Mean predicted aligned error: 6.85 Å

pLDDT: mean 82.59, std 12.38, range [46.19, 95.5]

Foldseek 3Di:
DKWWWAQDLVLVLVCCVPVVWWWAWPVRHTDDSVVSVVVVVCCVVPVPPPPPRVSITTTHPVRVVVFADDAQFWKWWADPNDTDTDGRHDPVSRDDPPDPIDIGTQDDPNHGHDGTDIDDD

Solvent-accessible surface area (backbone atoms only — not comparable to full-atom values): 7220 Å² total; per-residue (Å²): 131,83,50,40,26,30,67,48,56,61,59,46,38,51,42,29,74,75,68,68,45,46,34,17,36,92,87,66,49,74,52,56,70,69,57,43,56,50,45,39,58,41,45,75,76,35,70,86,65,68,58,82,76,64,53,45,41,25,56,27,79,92,35,52,69,74,71,51,87,53,82,58,20,28,30,40,35,46,56,99,88,40,81,45,80,48,68,23,84,45,81,86,59,52,82,60,95,81,53,94,42,64,72,42,56,47,24,49,85,87,38,82,42,85,74,66,48,72,54,86,130

Secondary structure (DSSP, 8-state):
-PPEEES-HHHHHHHHHHH---EE-TT-PEEPHHHHHHHHHHHHH-TT---GGGS-EEEPGGGGGGGS--TT-EEEEEETTEEEEEE--SGGGSPPTT-SS--EEEEETTEE--PPEE---

Organism: NCBI:txid114

Sequence (121 aa):
MSHFFYSDPLAAAWMASRYEMVFCTATGEIIDRWVIDSLISTTRNNPEGVSGKYTKLFVHHDSLFLLEPILNDVIWTVREGFYEVQRICDVYDLPVHNTWALHRIAERNGIPFMWPEQEAA